Protein AF-A0A351ARK9-F1 (afdb_monomer_lite)

Structure (mmCIF, N/CA/C/O backbone):
data_AF-A0A351ARK9-F1
#
_entry.id   AF-A0A351ARK9-F1
#
loop_
_atom_site.group_PDB
_atom_site.id
_atom_site.type_symbol
_atom_site.label_atom_id
_atom_site.label_alt_id
_atom_site.label_comp_id
_atom_site.label_asym_id
_atom_site.label_entity_id
_atom_site.label_seq_id
_atom_site.pdbx_PDB_ins_code
_atom_site.Cartn_x
_atom_site.Cartn_y
_atom_site.Cartn_z
_atom_site.occupancy
_atom_site.B_iso_or_equiv
_atom_site.auth_seq_id
_atom_site.auth_comp_id
_atom_site.auth_asym_id
_atom_site.auth_atom_id
_atom_site.pdbx_PDB_model_num
ATOM 1 N N . MET A 1 1 ? 9.363 3.550 5.931 1.00 63.59 1 MET A N 1
ATOM 2 C CA . MET A 1 1 ? 8.046 3.981 6.461 1.00 63.59 1 MET A CA 1
ATOM 3 C C . MET A 1 1 ? 7.820 5.440 6.096 1.00 63.59 1 MET A C 1
ATOM 5 O O . MET A 1 1 ? 8.686 6.248 6.396 1.00 63.59 1 MET A O 1
ATOM 9 N N . SER A 1 2 ? 6.704 5.773 5.440 1.00 89.94 2 SER A N 1
ATOM 10 C CA . SER A 1 2 ? 6.373 7.151 5.037 1.00 89.94 2 SER A CA 1
ATOM 11 C C . SER A 1 2 ? 5.468 7.828 6.074 1.00 89.94 2 SER A C 1
ATOM 13 O O . SER A 1 2 ? 4.479 7.239 6.518 1.00 89.94 2 SER A O 1
ATOM 15 N N . HIS A 1 3 ? 5.783 9.073 6.445 1.00 95.50 3 HIS A N 1
ATOM 16 C CA . HIS A 1 3 ? 4.958 9.878 7.353 1.00 95.50 3 HIS A CA 1
ATOM 17 C C . HIS A 1 3 ? 3.538 10.078 6.797 1.00 95.50 3 HIS A C 1
ATOM 19 O O . HIS A 1 3 ? 2.555 9.904 7.520 1.00 95.50 3 HIS A O 1
ATOM 25 N N . THR A 1 4 ? 3.427 10.361 5.497 1.00 96.38 4 THR A N 1
ATOM 26 C CA . THR A 1 4 ? 2.148 10.534 4.798 1.00 96.38 4 THR A CA 1
ATOM 27 C C . THR A 1 4 ? 1.304 9.267 4.859 1.00 96.38 4 THR A C 1
ATOM 29 O O . THR A 1 4 ? 0.139 9.334 5.246 1.00 96.38 4 THR A O 1
ATOM 32 N N . TYR A 1 5 ? 1.899 8.102 4.577 1.00 96.62 5 TYR A N 1
ATOM 33 C CA . TYR A 1 5 ? 1.201 6.819 4.694 1.00 96.62 5 TYR A CA 1
ATOM 34 C C . TYR A 1 5 ? 0.669 6.598 6.113 1.00 96.62 5 TYR A C 1
ATOM 36 O O . TYR A 1 5 ? -0.512 6.313 6.281 1.00 96.62 5 TYR A O 1
ATOM 44 N N . ASN A 1 6 ? 1.493 6.798 7.146 1.00 96.00 6 ASN A N 1
ATOM 45 C CA . ASN A 1 6 ? 1.071 6.586 8.534 1.00 96.00 6 ASN A CA 1
ATOM 46 C C . ASN A 1 6 ? -0.080 7.518 8.945 1.00 96.00 6 ASN A C 1
ATOM 48 O O . ASN A 1 6 ? -1.005 7.089 9.639 1.00 96.00 6 ASN A O 1
ATOM 52 N N . ARG A 1 7 ? -0.062 8.776 8.485 1.00 97.44 7 ARG A N 1
ATOM 53 C CA . ARG A 1 7 ? -1.162 9.721 8.723 1.00 97.44 7 ARG A CA 1
ATOM 54 C C . ARG A 1 7 ? -2.437 9.316 7.990 1.00 97.44 7 ARG A C 1
ATOM 56 O O . ARG A 1 7 ? -3.505 9.343 8.595 1.00 97.44 7 ARG A O 1
ATOM 63 N N . LEU A 1 8 ? -2.336 8.913 6.723 1.00 96.62 8 LEU A N 1
ATOM 64 C CA . LEU A 1 8 ? -3.491 8.493 5.927 1.00 96.62 8 LEU A CA 1
ATOM 65 C C . LEU A 1 8 ? -4.060 7.146 6.387 1.00 96.62 8 LEU A C 1
ATOM 67 O O . LEU A 1 8 ? -5.275 6.971 6.378 1.00 96.62 8 LEU A O 1
ATOM 71 N N . LYS A 1 9 ? -3.227 6.210 6.838 1.00 97.00 9 LYS A N 1
ATOM 72 C CA . LYS A 1 9 ? -3.655 4.894 7.328 1.00 97.00 9 LYS A CA 1
ATOM 73 C C . LYS A 1 9 ? -4.423 4.975 8.652 1.00 97.00 9 LYS A C 1
ATOM 75 O O . LYS A 1 9 ? -5.167 4.057 8.972 1.00 97.00 9 LYS A O 1
ATOM 80 N N . LYS A 1 10 ? -4.274 6.038 9.450 1.00 96.81 10 LYS A N 1
ATOM 81 C CA . LYS A 1 10 ? -4.942 6.137 10.759 1.00 96.81 10 LYS A CA 1
ATOM 82 C C . LYS A 1 10 ? -6.463 5.949 10.619 1.00 96.81 10 LYS A C 1
ATOM 84 O O . LYS A 1 10 ? -7.118 6.689 9.894 1.00 96.81 10 LYS A O 1
ATOM 89 N N . GLY A 1 11 ? -7.011 4.951 11.318 1.00 96.69 11 GLY A N 1
ATOM 90 C CA . GLY A 1 11 ? -8.438 4.595 11.265 1.00 96.69 11 GLY A CA 1
ATOM 91 C C . GLY A 1 11 ? -8.878 3.830 10.007 1.00 96.69 11 GLY A C 1
ATOM 92 O O . GLY A 1 11 ? -10.070 3.593 9.827 1.00 96.69 11 GLY A O 1
ATOM 93 N N . ARG A 1 12 ? -7.940 3.438 9.140 1.00 98.06 12 ARG A N 1
ATOM 94 C CA . ARG A 1 12 ? -8.178 2.697 7.898 1.00 98.06 12 ARG A CA 1
ATOM 95 C C . ARG A 1 12 ? -7.304 1.447 7.828 1.00 98.06 12 ARG A C 1
ATOM 97 O O . ARG A 1 12 ? -6.273 1.338 8.495 1.00 98.06 12 ARG A O 1
ATOM 104 N N . LYS A 1 13 ? -7.723 0.502 6.998 1.00 98.38 13 LYS A N 1
ATOM 105 C CA . LYS A 1 13 ? -6.964 -0.701 6.654 1.00 98.38 13 LYS A CA 1
ATOM 106 C C . LYS A 1 13 ? -6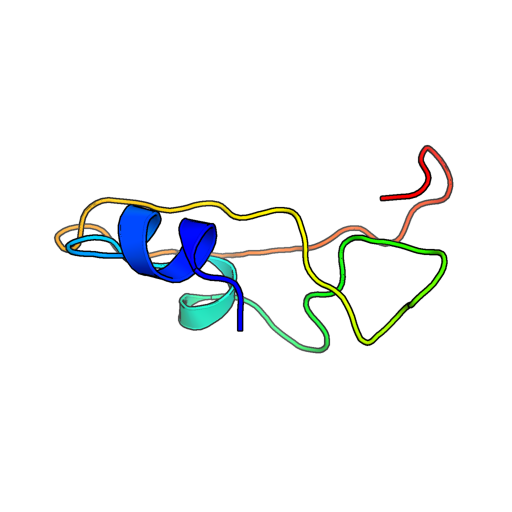.332 -0.547 5.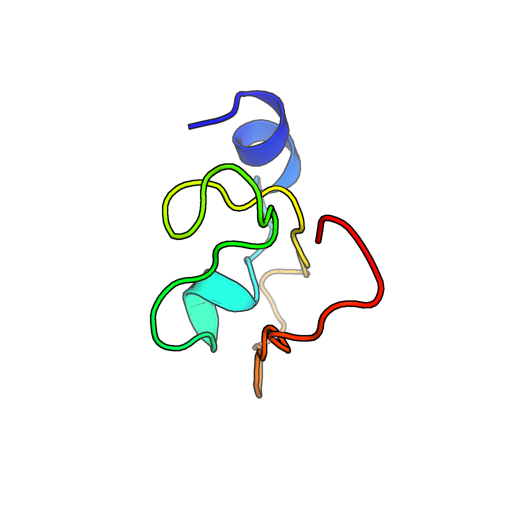276 1.00 98.38 13 LYS A C 1
ATOM 108 O O . LYS A 1 13 ? -6.764 0.290 4.492 1.00 98.38 13 LYS A O 1
ATOM 113 N N . ASP A 1 14 ? -5.299 -1.335 5.006 1.00 98.06 14 ASP A N 1
ATOM 114 C CA . ASP A 1 14 ? -4.563 -1.353 3.738 1.00 98.06 14 ASP A CA 1
ATOM 115 C C . ASP A 1 14 ? -4.832 -2.683 3.029 1.00 98.06 14 ASP A C 1
ATOM 117 O O . ASP A 1 14 ? -4.646 -3.747 3.623 1.00 98.06 14 ASP A O 1
ATOM 121 N N . SER A 1 15 ? -5.296 -2.630 1.779 1.00 98.19 15 SER A N 1
ATOM 122 C CA . SER A 1 15 ? -5.717 -3.833 1.042 1.00 98.19 15 SER A CA 1
ATOM 123 C C . SER A 1 15 ? -4.570 -4.788 0.735 1.00 98.19 15 SER A C 1
ATOM 125 O O . SER A 1 15 ? -4.772 -5.999 0.808 1.00 98.19 15 SER A O 1
ATOM 127 N N . PHE A 1 16 ? -3.360 -4.278 0.479 1.00 97.69 16 PHE A N 1
ATOM 128 C CA . PHE A 1 16 ? -2.197 -5.133 0.260 1.00 97.69 16 PHE A CA 1
ATOM 129 C C . PHE A 1 16 ? -1.817 -5.864 1.546 1.00 97.69 16 PHE A C 1
ATOM 131 O O . PHE A 1 16 ? -1.465 -7.037 1.507 1.00 97.69 16 PHE A O 1
ATOM 138 N N . VAL A 1 17 ? -1.914 -5.183 2.691 1.00 96.62 17 VAL A N 1
ATOM 139 C CA . VAL A 1 17 ? -1.584 -5.779 3.992 1.00 96.62 17 VAL A CA 1
ATOM 140 C C . VAL A 1 17 ? -2.593 -6.859 4.387 1.00 96.62 17 VAL A C 1
ATOM 142 O O . VAL A 1 17 ? -2.192 -7.856 4.974 1.00 96.62 17 VAL A O 1
ATOM 145 N N . GLU A 1 18 ? -3.882 -6.676 4.084 1.00 98.00 18 GLU A N 1
ATOM 146 C CA . GLU A 1 18 ? -4.926 -7.645 4.458 1.00 98.00 18 GLU A CA 1
ATOM 147 C C . GLU A 1 18 ? -5.062 -8.810 3.465 1.00 98.00 18 GLU A C 1
ATOM 149 O O . GLU A 1 18 ? -5.235 -9.947 3.893 1.00 98.00 18 GLU A O 1
ATOM 154 N N . ALA A 1 19 ? -4.972 -8.552 2.156 1.00 98.06 19 ALA A N 1
ATOM 155 C CA . ALA A 1 19 ? -5.305 -9.538 1.119 1.00 98.06 19 ALA A CA 1
ATOM 156 C C . ALA A 1 19 ? -4.254 -9.671 -0.000 1.00 98.06 19 ALA A C 1
ATOM 158 O O . ALA A 1 19 ? -4.480 -10.385 -0.982 1.00 98.06 19 ALA A O 1
ATOM 159 N N . GLY A 1 20 ? -3.120 -8.975 0.109 1.00 96.50 20 GLY A N 1
ATOM 160 C CA . GLY A 1 20 ? -2.014 -9.084 -0.839 1.00 96.50 20 GLY A CA 1
ATOM 161 C C . GLY A 1 20 ? -1.183 -10.351 -0.633 1.00 96.50 20 GLY A C 1
ATOM 162 O O . GLY A 1 20 ? -1.213 -10.988 0.419 1.00 96.50 20 GLY A O 1
ATOM 163 N N . LYS A 1 21 ? -0.413 -10.720 -1.659 1.00 93.81 21 LYS A N 1
ATOM 164 C CA . LYS A 1 21 ? 0.535 -11.843 -1.627 1.00 93.81 21 LYS A CA 1
ATOM 165 C C . LYS A 1 21 ? 1.854 -11.429 -2.275 1.00 93.81 21 LYS A C 1
ATOM 167 O O . LYS A 1 21 ? 1.854 -10.640 -3.216 1.00 93.81 21 LYS A O 1
ATOM 172 N N . GLY A 1 22 ? 2.960 -12.003 -1.803 1.00 91.62 22 GLY A N 1
ATOM 173 C CA . GLY A 1 22 ? 4.292 -11.761 -2.359 1.00 91.62 22 GLY A CA 1
ATOM 174 C C . GLY A 1 22 ? 4.811 -10.347 -2.089 1.00 91.62 22 GLY A C 1
ATOM 175 O O . GLY A 1 22 ? 4.555 -9.767 -1.035 1.00 91.62 22 GLY A O 1
ATOM 176 N N . PHE A 1 23 ? 5.564 -9.805 -3.044 1.00 85.81 23 PHE A N 1
ATOM 177 C CA . PHE A 1 23 ? 6.127 -8.460 -2.961 1.00 85.81 23 PHE A CA 1
ATOM 178 C C . PHE A 1 23 ? 5.114 -7.436 -3.479 1.00 85.81 23 PHE A C 1
ATOM 180 O O . PHE A 1 23 ? 4.629 -7.547 -4.598 1.00 85.81 23 PHE A O 1
ATOM 187 N N . GLY A 1 24 ? 4.791 -6.432 -2.664 1.00 91.38 24 GLY A N 1
ATOM 188 C CA . GLY A 1 24 ? 3.823 -5.386 -3.007 1.00 91.38 24 GLY A CA 1
ATOM 189 C C . GLY A 1 24 ? 4.420 -4.194 -3.733 1.00 91.38 24 GLY A C 1
ATOM 190 O O . GLY A 1 24 ? 3.839 -3.120 -3.665 1.00 91.38 24 GLY A O 1
ATOM 191 N N . ALA A 1 25 ? 5.605 -4.326 -4.326 1.00 94.50 25 ALA A N 1
ATOM 192 C CA . ALA A 1 25 ? 6.243 -3.206 -4.996 1.00 94.50 25 ALA A CA 1
ATOM 193 C C . ALA A 1 25 ? 5.423 -2.770 -6.210 1.00 94.50 25 ALA A C 1
ATOM 195 O O . ALA A 1 25 ? 5.000 -3.605 -7.002 1.00 94.50 25 ALA A O 1
ATOM 196 N N . THR A 1 26 ? 5.227 -1.463 -6.331 1.00 95.94 26 THR A N 1
ATOM 197 C CA . THR A 1 26 ? 4.465 -0.815 -7.410 1.00 95.94 26 THR A CA 1
ATOM 198 C C . THR A 1 26 ? 5.301 0.271 -8.083 1.00 95.94 26 THR A C 1
ATOM 200 O O . THR A 1 26 ? 4.771 1.179 -8.697 1.00 95.94 26 THR A O 1
ATOM 203 N N . TYR A 1 27 ? 6.622 0.232 -7.876 1.00 95.25 27 TYR A N 1
ATOM 204 C CA . TYR A 1 27 ? 7.582 1.085 -8.559 1.00 95.25 27 TYR A CA 1
ATOM 205 C C . TYR A 1 27 ? 8.707 0.219 -9.120 1.00 95.25 27 TYR A C 1
ATOM 207 O O . TYR A 1 27 ? 9.514 -0.351 -8.377 1.00 95.25 27 TYR A O 1
ATOM 215 N N . SER A 1 28 ? 8.734 0.103 -10.443 1.00 92.44 28 SER A N 1
ATOM 216 C CA . SER A 1 28 ? 9.552 -0.849 -11.199 1.00 92.44 28 SER A CA 1
ATOM 217 C C . SER A 1 28 ? 11.061 -0.638 -11.039 1.00 92.44 28 SER A C 1
ATOM 219 O O . S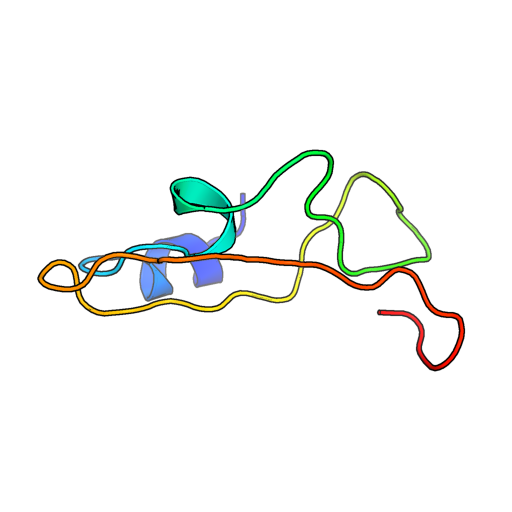ER A 1 28 ? 11.798 -1.612 -10.897 1.00 92.44 28 SER A O 1
ATOM 221 N N . PHE A 1 29 ? 11.539 0.611 -10.993 1.00 92.44 29 PHE A N 1
ATOM 222 C CA . PHE A 1 29 ? 12.978 0.910 -10.9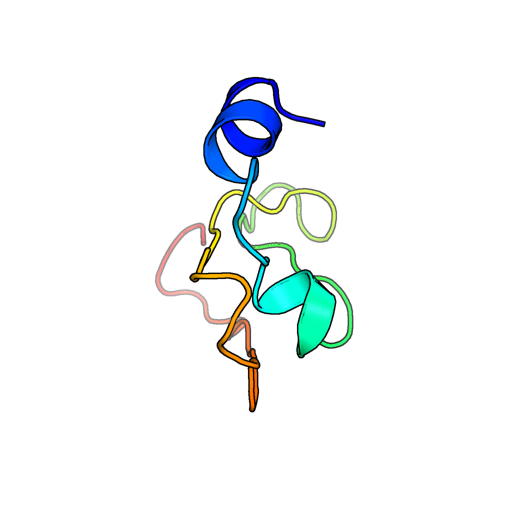28 1.00 92.44 29 PHE A CA 1
ATOM 223 C C . PHE A 1 29 ? 13.660 0.395 -9.656 1.00 92.44 29 PHE A C 1
ATOM 225 O O . PHE A 1 29 ? 14.857 0.117 -9.666 1.00 92.44 29 PHE A O 1
ATOM 232 N N . LEU A 1 30 ? 12.908 0.269 -8.560 1.00 90.81 30 LEU A N 1
ATOM 233 C CA . LEU A 1 30 ? 13.398 -0.228 -7.272 1.00 90.81 30 LEU A CA 1
ATOM 234 C C . LEU A 1 30 ? 12.634 -1.479 -6.839 1.00 90.81 30 LEU A C 1
ATOM 236 O O . LEU A 1 30 ? 12.462 -1.731 -5.645 1.00 90.81 30 LEU A O 1
ATOM 240 N N . TRP A 1 31 ? 12.163 -2.266 -7.804 1.00 87.94 31 TRP A N 1
ATOM 241 C CA . TRP A 1 31 ? 11.546 -3.555 -7.534 1.00 87.94 31 TRP A CA 1
ATOM 242 C C . TRP A 1 31 ? 12.572 -4.516 -6.898 1.00 87.94 31 TRP A C 1
ATOM 244 O O . TRP A 1 31 ? 13.707 -4.583 -7.374 1.00 87.94 31 TRP A O 1
ATOM 254 N N . PRO A 1 32 ? 12.224 -5.269 -5.832 1.00 89.81 32 PRO A N 1
ATOM 255 C CA . PRO A 1 32 ? 10.906 -5.420 -5.202 1.00 89.81 32 PRO A CA 1
ATOM 256 C C . PRO A 1 32 ? 10.717 -4.582 -3.916 1.00 89.81 32 PRO A C 1
ATOM 258 O O . PRO A 1 32 ? 9.925 -4.948 -3.046 1.00 89.81 32 PRO A O 1
ATOM 261 N N . PHE A 1 33 ? 11.454 -3.483 -3.741 1.00 90.44 33 PHE A N 1
ATOM 262 C CA . PHE A 1 33 ? 11.588 -2.802 -2.448 1.00 90.44 33 PHE A CA 1
ATOM 263 C C . PHE A 1 33 ? 10.520 -1.746 -2.164 1.00 90.44 33 PHE A C 1
ATOM 265 O O . PHE A 1 33 ? 10.132 -1.569 -1.006 1.00 90.44 33 PHE A O 1
ATOM 272 N N . ILE A 1 34 ? 10.065 -1.012 -3.184 1.00 93.62 34 ILE A N 1
ATOM 273 C CA . ILE A 1 34 ? 9.232 0.177 -2.970 1.00 93.62 34 ILE A CA 1
ATOM 274 C C . ILE A 1 34 ? 7.794 -0.041 -3.438 1.00 93.62 34 ILE A C 1
ATOM 276 O O . ILE A 1 34 ? 7.524 -0.314 -4.604 1.00 93.62 34 ILE A O 1
ATOM 280 N N . ARG A 1 35 ? 6.859 0.172 -2.507 1.00 95.38 35 ARG A N 1
ATOM 281 C CA . ARG A 1 35 ? 5.428 0.337 -2.771 1.00 95.38 35 ARG A CA 1
ATOM 282 C C . ARG A 1 35 ? 5.047 1.801 -2.593 1.00 95.38 35 ARG A C 1
ATOM 284 O O . ARG A 1 35 ? 5.209 2.343 -1.493 1.00 95.38 35 ARG A O 1
ATOM 291 N N . ILE A 1 36 ? 4.539 2.424 -3.648 1.00 95.69 36 ILE A N 1
ATOM 292 C CA . ILE A 1 36 ? 4.065 3.816 -3.620 1.00 95.69 36 ILE A CA 1
ATOM 293 C C . ILE A 1 36 ? 2.555 3.938 -3.834 1.00 95.69 36 ILE A C 1
ATOM 295 O O . ILE A 1 36 ? 1.990 4.965 -3.465 1.00 95.69 36 ILE A O 1
ATOM 299 N N . ASP A 1 37 ? 1.896 2.869 -4.285 1.00 96.56 37 ASP A N 1
ATOM 300 C CA . ASP A 1 37 ? 0.451 2.833 -4.504 1.00 96.56 37 ASP A CA 1
ATOM 301 C C . ASP A 1 37 ? -0.259 2.068 -3.383 1.00 96.56 37 ASP A C 1
ATOM 303 O O . ASP A 1 37 ? 0.138 0.972 -2.967 1.00 96.56 37 ASP A O 1
ATOM 307 N N . TYR A 1 38 ? -1.319 2.681 -2.855 1.00 96.88 38 TYR A N 1
ATOM 308 C CA . TYR A 1 38 ? -2.034 2.204 -1.676 1.00 96.88 38 TYR A CA 1
ATOM 309 C C . TYR A 1 38 ? -3.539 2.331 -1.880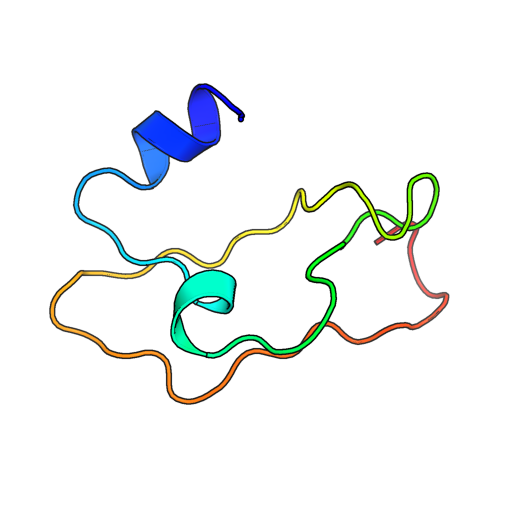 1.00 96.88 38 TYR A C 1
ATOM 311 O O . TYR A 1 38 ? -4.041 3.400 -2.218 1.00 96.88 38 TYR A O 1
ATOM 319 N N . ILE A 1 39 ? -4.272 1.266 -1.559 1.00 97.88 39 ILE A N 1
ATOM 320 C CA . ILE A 1 39 ? -5.731 1.305 -1.430 1.00 97.88 39 ILE A CA 1
ATOM 321 C C . ILE A 1 39 ? -6.058 1.174 0.057 1.00 97.88 39 ILE A C 1
ATOM 323 O O . ILE A 1 39 ? -5.860 0.110 0.656 1.00 97.88 39 ILE A O 1
ATOM 327 N N . LEU A 1 40 ? -6.530 2.276 0.647 1.00 98.19 40 LEU A N 1
ATOM 328 C CA . LEU A 1 40 ? -6.930 2.362 2.050 1.00 98.19 40 LEU A CA 1
ATOM 329 C C . LEU A 1 40 ? -8.453 2.416 2.173 1.00 98.19 40 LEU A C 1
ATOM 331 O O . LEU A 1 40 ? -9.098 3.178 1.458 1.00 98.19 40 LEU A O 1
ATOM 335 N N . TYR A 1 41 ? -9.024 1.672 3.117 1.00 98.12 41 TYR A N 1
ATOM 336 C CA . TYR A 1 41 ? -10.479 1.567 3.277 1.00 98.12 41 TYR A CA 1
ATOM 337 C C . TYR A 1 41 ? -10.917 1.584 4.755 1.00 98.12 41 TYR A C 1
ATOM 339 O O . TYR A 1 41 ? -10.087 1.356 5.643 1.00 98.12 41 TYR A O 1
ATOM 347 N N . PRO A 1 42 ? -12.193 1.907 5.057 1.00 98.06 42 PRO A N 1
ATOM 348 C CA . PRO A 1 42 ? -12.714 1.939 6.425 1.00 98.06 42 PRO A CA 1
ATOM 349 C C . PRO A 1 42 ? -12.548 0.611 7.171 1.00 98.06 42 PRO A C 1
ATOM 351 O O . PRO A 1 42 ? -12.675 -0.464 6.594 1.00 98.06 42 PRO A O 1
ATOM 354 N N . SER A 1 43 ? -12.319 0.674 8.482 1.00 96.06 43 SER A N 1
ATOM 355 C CA . SER A 1 43 ? -12.028 -0.506 9.310 1.00 96.06 43 SER A CA 1
ATOM 356 C C . SER A 1 4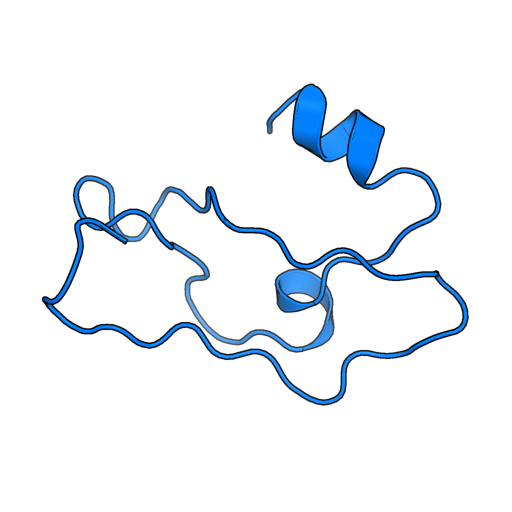3 ? -13.158 -1.536 9.417 1.00 96.06 43 SER A C 1
ATOM 358 O O . SER A 1 43 ? -12.879 -2.687 9.745 1.00 96.06 43 SER A O 1
ATOM 360 N N . HIS A 1 44 ? -14.404 -1.145 9.140 1.00 96.69 44 HIS A N 1
ATOM 361 C CA . HIS A 1 44 ? -15.570 -2.034 9.160 1.00 96.69 44 HIS A CA 1
ATOM 362 C C . HIS A 1 44 ? -15.766 -2.821 7.853 1.00 96.69 44 HIS A C 1
ATOM 364 O O . HIS A 1 44 ? -16.675 -3.641 7.773 1.00 96.69 44 HIS A O 1
ATOM 370 N N . PHE A 1 45 ? -14.928 -2.591 6.838 1.00 97.88 45 PHE A N 1
ATOM 371 C CA . PHE A 1 45 ? -14.844 -3.455 5.664 1.00 97.88 45 PHE A CA 1
ATOM 372 C C . PHE A 1 45 ? -13.675 -4.441 5.786 1.00 97.88 45 PHE A C 1
ATOM 374 O O . PHE A 1 45 ? -12.801 -4.321 6.658 1.00 97.88 45 PHE A O 1
ATOM 381 N N . SER A 1 46 ? -13.666 -5.405 4.869 1.00 97.56 46 SER A N 1
ATOM 382 C CA . SER A 1 46 ? -12.604 -6.392 4.690 1.00 97.56 46 SER A CA 1
ATOM 383 C C . SER A 1 46 ? -12.190 -6.460 3.228 1.00 97.56 46 SER A C 1
ATOM 385 O O . SER A 1 46 ? -13.034 -6.367 2.333 1.00 97.56 46 SER A O 1
ATOM 387 N N . ALA A 1 47 ? -10.892 -6.622 2.983 1.00 97.88 47 ALA A N 1
ATOM 388 C CA . ALA A 1 47 ? -10.385 -6.823 1.631 1.00 97.88 47 ALA A CA 1
ATOM 389 C C . ALA A 1 47 ? -10.580 -8.285 1.213 1.00 97.88 47 ALA A C 1
ATOM 391 O O . ALA A 1 47 ? -10.117 -9.196 1.890 1.00 97.88 47 ALA A O 1
ATOM 392 N N . VAL A 1 48 ? -11.239 -8.507 0.073 1.00 98.00 48 VAL A N 1
ATOM 393 C CA . VAL A 1 48 ? -11.441 -9.856 -0.487 1.00 98.00 48 VAL A CA 1
ATOM 394 C C . VAL A 1 48 ? -10.202 -10.329 -1.251 1.00 98.00 48 VAL A C 1
ATOM 396 O O . VAL A 1 48 ? -9.820 -11.493 -1.181 1.00 98.00 48 VAL A O 1
ATOM 399 N N . SER A 1 49 ? -9.556 -9.423 -1.981 1.00 97.56 49 SER A N 1
ATOM 400 C CA . SER A 1 49 ? -8.375 -9.719 -2.789 1.00 97.56 49 SER A CA 1
ATOM 401 C C . SER A 1 49 ? -7.574 -8.455 -3.053 1.00 97.56 49 SER A C 1
ATOM 403 O O . SER A 1 49 ? -8.142 -7.367 -3.153 1.00 97.56 49 SER A O 1
ATOM 405 N N . HIS A 1 50 ? -6.270 -8.609 -3.254 1.00 97.94 50 HIS A N 1
ATOM 406 C CA . HIS A 1 50 ? -5.423 -7.547 -3.774 1.00 97.94 50 HIS A CA 1
ATOM 407 C C . HIS A 1 50 ? -4.362 -8.131 -4.714 1.00 97.94 50 HIS A C 1
ATOM 409 O O . HIS A 1 50 ? -3.763 -9.169 -4.427 1.00 97.94 50 HIS A O 1
ATOM 415 N N . THR A 1 51 ? -4.138 -7.495 -5.863 1.00 96.38 51 THR A N 1
ATOM 416 C CA . THR A 1 51 ? -3.193 -7.967 -6.885 1.00 96.38 51 THR A CA 1
ATOM 417 C C . THR A 1 51 ? -2.457 -6.783 -7.482 1.00 96.38 51 THR A C 1
ATOM 419 O O . THR A 1 51 ? -3.066 -5.759 -7.772 1.00 96.38 51 THR A O 1
ATOM 422 N N . VAL A 1 52 ? -1.149 -6.948 -7.673 1.00 94.69 52 VAL A N 1
ATOM 423 C CA . VAL A 1 52 ? -0.285 -5.970 -8.335 1.00 94.69 52 VAL A CA 1
ATOM 424 C C . VAL A 1 52 ? 0.172 -6.592 -9.659 1.00 94.69 52 VAL A C 1
ATOM 426 O O . VAL A 1 52 ? 0.985 -7.519 -9.630 1.00 94.69 52 VAL A O 1
ATOM 429 N N . PRO A 1 53 ? -0.398 -6.187 -10.809 1.00 91.56 53 PRO A N 1
ATOM 430 C CA . PRO A 1 53 ? -0.012 -6.740 -12.100 1.00 91.56 53 PRO A CA 1
ATOM 431 C C . PRO A 1 53 ? 1.386 -6.247 -12.484 1.00 91.56 53 PRO A C 1
ATOM 433 O O . PRO A 1 53 ? 1.648 -5.053 -12.490 1.00 91.56 53 PRO A O 1
ATOM 436 N N . HIS A 1 54 ? 2.275 -7.167 -12.850 1.00 87.62 54 HIS A N 1
ATOM 437 C CA . HIS A 1 54 ? 3.631 -6.830 -13.282 1.00 87.62 54 HIS A CA 1
ATOM 438 C C . HIS A 1 54 ? 3.696 -6.738 -14.815 1.00 87.62 54 HIS A C 1
ATOM 440 O O . HIS A 1 54 ? 4.045 -7.705 -15.501 1.00 87.62 54 HIS A O 1
ATOM 446 N N . VAL A 1 55 ? 3.309 -5.579 -15.351 1.00 92.94 55 VAL A N 1
ATOM 447 C CA . VAL A 1 55 ? 3.237 -5.283 -16.794 1.00 92.94 55 VAL A CA 1
ATOM 448 C C . VAL A 1 55 ? 4.099 -4.070 -17.143 1.00 92.94 55 VAL A C 1
ATOM 450 O O . VAL A 1 55 ? 4.328 -3.208 -16.311 1.00 92.94 55 VAL A O 1
ATOM 453 N N . ARG A 1 56 ? 4.589 -3.982 -18.384 1.00 92.75 56 ARG A N 1
ATOM 454 C CA . ARG A 1 56 ? 5.512 -2.913 -18.819 1.00 92.75 56 ARG A CA 1
ATOM 455 C C . ARG A 1 56 ? 4.789 -1.779 -19.546 1.00 92.75 56 ARG A C 1
ATOM 457 O O . ARG A 1 56 ? 5.154 -1.429 -20.666 1.00 92.75 56 ARG A O 1
ATOM 464 N N . TYR A 1 57 ? 3.733 -1.256 -18.932 1.00 94.75 57 TYR A N 1
ATOM 465 C CA . TYR A 1 57 ? 2.969 -0.123 -19.475 1.00 94.75 57 TYR A CA 1
ATOM 466 C C . TYR A 1 57 ? 3.306 1.204 -18.791 1.00 94.75 57 TYR A C 1
ATOM 468 O O . TYR A 1 57 ? 3.029 2.266 -19.340 1.00 94.75 57 TYR A O 1
ATOM 476 N N . SER A 1 58 ? 3.910 1.136 -17.608 1.00 95.06 58 SER A N 1
ATOM 477 C CA . SER A 1 58 ? 4.326 2.266 -16.789 1.00 95.06 58 SER A CA 1
ATOM 478 C C . SER A 1 58 ? 5.587 1.864 -16.022 1.00 95.06 58 SER A C 1
ATOM 480 O O . SER A 1 58 ? 6.010 0.707 -16.040 1.00 95.06 58 SER A O 1
ATOM 482 N N . ASP A 1 59 ? 6.208 2.840 -15.377 1.00 94.12 59 ASP A N 1
ATOM 483 C CA . ASP A 1 59 ? 7.182 2.638 -14.317 1.00 94.12 59 ASP A CA 1
ATOM 484 C C . ASP A 1 59 ? 6.561 2.127 -13.001 1.00 94.12 59 ASP A C 1
ATOM 486 O O . ASP A 1 59 ? 7.313 1.869 -12.057 1.00 94.12 59 ASP A O 1
ATOM 490 N N . HIS A 1 60 ? 5.240 1.928 -12.960 1.00 95.06 60 HIS A N 1
ATOM 491 C CA . HIS A 1 60 ? 4.494 1.254 -11.898 1.00 95.06 60 HIS A CA 1
ATOM 492 C C . HIS A 1 60 ? 4.198 -0.221 -12.200 1.00 95.06 60 HIS A C 1
ATOM 494 O O . HIS A 1 60 ? 3.846 -0.532 -13.362 1.00 95.06 60 HIS A O 1
#

pLDDT: mean 94.65, std 5.03, range [63.59, 98.38]

Secondary structure (DSSP, 8-state):
--HHHHHHHTTEEEHHHHH--S-----GGGTTT------EEETTS----------TTS--

Sequence (60 aa):
MSHTYNRLKKGRKDSFVEAGKGFGATYSFLWPFIRIDYILYPSHFSAVSHTVPHVRYSDH

Radius of gyration: 12.16 Å; chains: 1; bounding box: 29×22×31 Å

Foldseek 3Di:
DDPVCVVVQVQWDWLCVQANDDQQDPAQVPPRPDDPDTDIGHPPDGHPHDDRDDDDPDSD